Protein AF-A0A8K0M6K0-F1 (afdb_monomer_lite)

pLDDT: mean 87.13, std 8.71, range [60.81, 96.88]

Secondary structure (DSSP, 8-state):
-EE--SSTTSPPEE--HHHHHHHH--TTS--TT---HHHHHHHHHHHHHHHHHSTTTS-SSTT----TT--GGGS-HHHHHHHS-HHHHHHHHHHHHHHHHHTPPP-TT-HHHHHHHHHHHHHHHHHHHTT-GGGHHHHHHT-

Radius of gyration: 17.89 Å; chains: 1; bounding box: 42×34×48 Å

Structure (mmCIF, N/CA/C/O backbone):
data_AF-A0A8K0M6K0-F1
#
_entry.id   AF-A0A8K0M6K0-F1
#
loop_
_atom_site.group_PDB
_atom_site.id
_atom_site.type_symbol
_atom_site.label_atom_id
_atom_site.label_alt_id
_atom_site.label_comp_id
_atom_site.label_asym_id
_atom_site.label_entity_id
_atom_site.label_seq_id
_atom_site.pdbx_PDB_ins_code
_atom_site.Cartn_x
_atom_site.Cartn_y
_atom_site.Cartn_z
_atom_site.occupancy
_atom_site.B_iso_or_equiv
_atom_site.auth_seq_id
_atom_site.auth_comp_id
_atom_site.auth_asym_id
_atom_site.auth_atom_id
_atom_site.pdbx_PDB_model_num
ATOM 1 N N . VAL A 1 1 ? -1.770 6.664 -27.231 1.00 78.50 1 VAL A N 1
ATOM 2 C CA . VAL A 1 1 ? -0.666 6.056 -26.439 1.00 78.50 1 VAL A CA 1
ATOM 3 C C . VAL A 1 1 ? -0.866 6.368 -24.959 1.00 78.50 1 VAL A C 1
ATOM 5 O O . VAL A 1 1 ? -0.995 5.433 -24.179 1.00 78.50 1 VAL A O 1
ATOM 8 N N . LEU A 1 2 ? -1.032 7.645 -24.602 1.00 88.00 2 LEU A N 1
ATOM 9 C CA . LEU A 1 2 ? -1.598 8.093 -23.325 1.00 88.00 2 LEU A CA 1
ATOM 10 C C . LEU A 1 2 ? -2.991 8.698 -23.537 1.00 88.00 2 LEU A C 1
ATOM 12 O O . LEU A 1 2 ? -3.268 9.202 -24.625 1.00 88.00 2 LEU A O 1
ATOM 16 N N . ASP A 1 3 ? -3.823 8.630 -22.506 1.00 88.00 3 ASP A N 1
ATOM 17 C CA . ASP A 1 3 ? -5.075 9.370 -22.362 1.00 88.00 3 ASP A CA 1
ATOM 18 C C . ASP A 1 3 ? -4.842 10.477 -21.326 1.00 88.00 3 ASP A C 1
ATOM 20 O O . ASP A 1 3 ? -4.525 10.197 -20.164 1.00 88.00 3 ASP A O 1
ATOM 24 N N . VAL A 1 4 ? -4.888 11.731 -21.781 1.00 90.69 4 VAL A N 1
ATOM 25 C CA . VAL A 1 4 ? -4.580 12.912 -20.969 1.00 90.69 4 VAL A CA 1
ATOM 26 C C . VAL A 1 4 ? -5.886 13.659 -20.710 1.00 90.69 4 VAL A C 1
ATOM 28 O O . VAL A 1 4 ? -6.440 14.240 -21.647 1.00 90.69 4 VAL A O 1
ATOM 31 N N . PRO A 1 5 ? -6.389 13.659 -19.465 1.00 90.88 5 PRO A N 1
ATOM 32 C CA . PRO A 1 5 ? -7.649 14.310 -19.155 1.00 90.88 5 PRO A CA 1
ATOM 33 C C . PRO A 1 5 ? -7.522 15.834 -19.247 1.00 90.88 5 PRO A C 1
ATOM 35 O O . PRO A 1 5 ? -6.469 16.413 -18.979 1.00 90.88 5 PRO A O 1
ATOM 38 N N . SER A 1 6 ? -8.626 16.503 -19.589 1.00 92.06 6 SER A N 1
ATOM 39 C CA . SER A 1 6 ? -8.699 17.972 -19.580 1.00 92.06 6 SER A CA 1
ATOM 40 C C . SER A 1 6 ? -8.696 18.549 -18.158 1.00 92.06 6 SER A C 1
ATOM 42 O O . SER A 1 6 ? -8.272 19.684 -17.946 1.00 92.06 6 SER A O 1
ATOM 44 N N . GLU A 1 7 ? -9.147 17.766 -17.176 1.00 94.62 7 GLU A N 1
ATOM 45 C CA . GLU A 1 7 ? -9.130 18.127 -15.760 1.00 94.62 7 GLU A CA 1
ATOM 46 C C . GLU A 1 7 ? -7.784 17.796 -15.112 1.00 94.62 7 GLU A C 1
ATOM 48 O O . GLU A 1 7 ? -7.327 16.656 -15.144 1.00 94.62 7 GLU A O 1
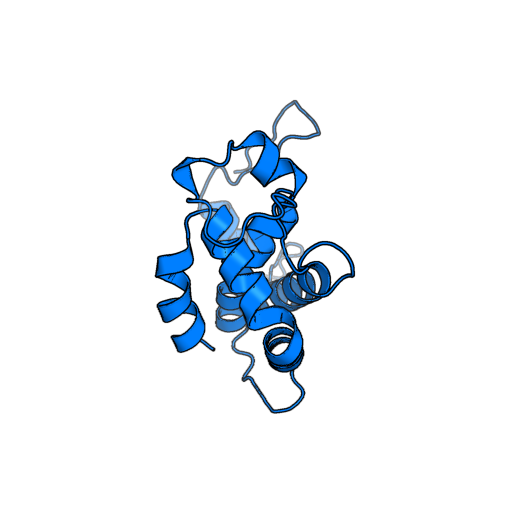ATOM 53 N N . ARG A 1 8 ? -7.176 18.782 -14.442 1.00 86.62 8 ARG A N 1
ATOM 54 C CA . ARG A 1 8 ? -5.846 18.636 -13.819 1.00 86.62 8 ARG A CA 1
ATOM 55 C C . ARG A 1 8 ? -5.800 17.664 -12.637 1.00 86.62 8 ARG A C 1
ATOM 57 O O . ARG A 1 8 ? -4.726 17.176 -12.311 1.00 86.62 8 ARG A O 1
ATOM 64 N N . SER A 1 9 ? -6.931 17.427 -11.977 1.00 85.19 9 SER A N 1
ATOM 65 C CA . SER A 1 9 ? -7.064 16.493 -10.851 1.00 85.19 9 SER A CA 1
ATOM 66 C C . SER A 1 9 ? -7.241 15.041 -11.294 1.00 85.19 9 SER A C 1
ATOM 68 O O . SER A 1 9 ? -7.133 14.136 -10.470 1.00 85.19 9 SER A O 1
ATOM 70 N N . SER A 1 10 ? -7.527 14.808 -12.575 1.00 87.56 10 SER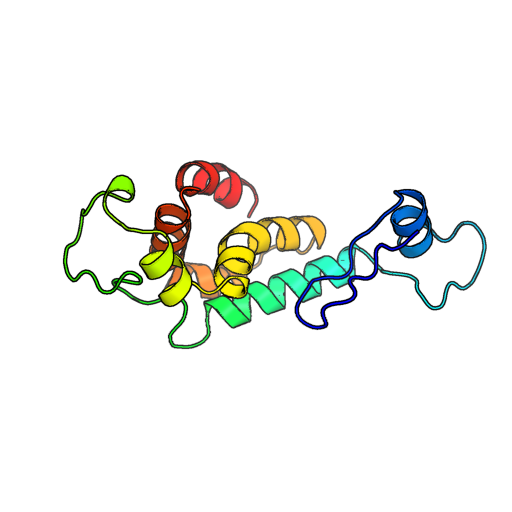 A N 1
ATOM 71 C CA . SER A 1 10 ? -7.747 13.470 -13.107 1.00 87.56 10 SER A CA 1
ATOM 72 C C . SER A 1 10 ? -6.414 12.810 -13.496 1.00 87.56 10 SER A C 1
ATOM 74 O O . SER A 1 10 ? -5.525 13.478 -14.030 1.00 87.56 10 SER A O 1
ATOM 76 N N . PRO A 1 11 ? -6.240 11.498 -13.250 1.00 86.00 11 PRO A N 1
ATOM 77 C CA . PRO A 1 11 ? -4.989 10.816 -13.554 1.00 86.00 11 PRO A CA 1
ATOM 78 C C . PRO A 1 11 ? -4.810 10.618 -15.064 1.00 86.00 11 PRO A C 1
ATOM 80 O O . PRO A 1 11 ? -5.757 10.277 -15.773 1.00 86.00 11 PRO A O 1
ATOM 83 N N . ILE A 1 12 ? -3.571 10.750 -15.541 1.00 89.94 12 ILE A N 1
ATOM 84 C CA . ILE A 1 12 ? -3.180 10.313 -16.889 1.00 89.94 12 ILE A CA 1
ATOM 85 C C . ILE A 1 12 ? -3.267 8.786 -16.944 1.00 89.94 12 ILE A C 1
ATOM 87 O O . ILE A 1 12 ? -2.776 8.099 -16.045 1.00 89.94 12 ILE A O 1
ATOM 91 N N . ARG A 1 13 ? -3.866 8.246 -18.007 1.00 88.81 13 ARG A N 1
ATOM 92 C CA . ARG A 1 13 ? -4.032 6.798 -18.187 1.00 88.81 13 ARG A CA 1
ATOM 93 C C . ARG A 1 13 ? -3.246 6.289 -19.383 1.00 88.81 13 ARG A C 1
ATOM 95 O O . ARG A 1 13 ? -2.982 7.001 -20.352 1.00 88.81 13 ARG A O 1
ATOM 102 N N . LEU A 1 14 ? -2.883 5.015 -19.323 1.00 88.25 14 LEU A N 1
ATOM 103 C CA . LEU A 1 14 ? -2.352 4.302 -20.476 1.00 88.25 14 LEU A CA 1
ATOM 104 C C . LEU A 1 14 ? -3.497 4.031 -21.452 1.00 88.25 14 LEU A C 1
ATOM 106 O O . LEU A 1 14 ? -4.465 3.370 -21.093 1.00 88.25 14 LEU A O 1
ATOM 110 N N . PHE A 1 15 ? -3.379 4.525 -22.684 1.00 85.94 15 PHE A N 1
ATOM 111 C CA . PHE A 1 15 ? -4.372 4.260 -23.729 1.00 85.94 15 PHE A CA 1
ATOM 112 C C . PHE A 1 15 ? -4.057 2.974 -24.501 1.00 85.94 15 PHE A C 1
ATOM 114 O O . PHE A 1 15 ? -4.960 2.287 -24.962 1.00 85.94 15 PHE A O 1
ATOM 121 N N . HIS A 1 16 ? -2.770 2.650 -24.676 1.00 88.00 16 HIS A N 1
ATOM 122 C CA . HIS A 1 16 ? -2.353 1.473 -25.437 1.00 88.00 16 HIS A CA 1
ATOM 123 C C . HIS A 1 16 ? -1.194 0.735 -24.763 1.00 88.00 16 HIS A C 1
ATOM 125 O O . HIS A 1 16 ? -0.231 1.362 -24.314 1.00 88.00 16 HIS A O 1
ATOM 131 N N . GLN A 1 17 ? -1.261 -0.600 -24.765 1.00 83.88 17 GLN A N 1
ATOM 132 C CA . GLN A 1 17 ? -0.288 -1.480 -24.105 1.00 83.88 17 GLN A CA 1
ATOM 133 C C . GLN A 1 17 ? 1.145 -1.276 -24.616 1.00 83.88 17 GLN A C 1
ATOM 135 O O . GLN A 1 17 ? 2.097 -1.363 -23.844 1.00 83.88 17 GLN A O 1
ATOM 140 N N . SER A 1 18 ? 1.302 -0.891 -25.887 1.00 86.69 18 SER A N 1
ATOM 141 C CA . SER A 1 18 ? 2.616 -0.604 -26.477 1.00 86.69 18 SER A CA 1
ATOM 142 C C . SER A 1 18 ? 3.389 0.502 -25.755 1.00 86.69 18 SER A C 1
ATOM 144 O O . SER A 1 18 ? 4.612 0.531 -25.852 1.00 86.69 18 SER A O 1
ATOM 146 N N . PHE A 1 19 ? 2.716 1.418 -25.042 1.00 87.44 19 PHE A N 1
ATOM 147 C CA . PHE A 1 19 ? 3.428 2.418 -24.244 1.00 87.44 19 PHE A CA 1
ATOM 148 C C . PHE A 1 19 ? 4.121 1.784 -23.049 1.00 87.44 19 PHE A C 1
ATOM 150 O O . PHE A 1 19 ? 5.281 2.081 -22.788 1.00 87.44 19 PHE A O 1
ATOM 157 N N . ARG A 1 20 ? 3.430 0.873 -22.352 1.00 87.94 20 ARG A N 1
ATOM 158 C CA . ARG A 1 20 ? 4.034 0.104 -21.266 1.00 87.94 20 ARG A CA 1
ATOM 159 C C . ARG A 1 20 ? 5.255 -0.646 -21.787 1.00 87.94 20 ARG A C 1
ATOM 161 O O . ARG A 1 20 ? 6.317 -0.532 -21.189 1.00 87.94 20 ARG A O 1
ATOM 168 N N . ASP A 1 21 ? 5.117 -1.337 -22.918 1.00 86.38 21 ASP A N 1
ATOM 169 C CA . ASP A 1 21 ? 6.214 -2.108 -23.514 1.00 86.38 21 ASP A CA 1
ATOM 170 C C . ASP A 1 21 ? 7.410 -1.222 -23.890 1.00 86.38 21 ASP A C 1
ATOM 172 O O . ASP A 1 21 ? 8.553 -1.611 -23.660 1.00 86.38 21 ASP A O 1
ATOM 176 N N . TYR A 1 22 ? 7.158 -0.013 -24.402 1.00 86.50 22 TYR A N 1
ATOM 177 C CA . TYR A 1 22 ? 8.202 0.977 -24.675 1.00 86.50 22 TYR A CA 1
ATOM 178 C C . TYR A 1 22 ? 8.963 1.392 -23.405 1.00 86.50 22 TYR A C 1
ATOM 180 O O . TYR A 1 22 ? 10.192 1.467 -23.432 1.00 86.50 22 TYR A O 1
ATOM 188 N N . LEU A 1 23 ? 8.254 1.629 -22.295 1.00 88.88 23 LEU A N 1
ATOM 189 C CA . LEU A 1 23 ? 8.858 2.056 -21.027 1.00 88.88 23 LEU A CA 1
ATOM 190 C C . LEU A 1 23 ? 9.707 0.957 -20.375 1.00 88.88 23 LEU A C 1
ATOM 192 O O . LEU A 1 23 ? 10.769 1.256 -19.837 1.00 88.88 23 LEU A O 1
ATOM 196 N N . ILE A 1 24 ? 9.257 -0.300 -20.404 1.00 87.62 24 ILE A N 1
ATOM 197 C CA . ILE A 1 24 ? 9.879 -1.386 -19.620 1.00 87.62 24 ILE A CA 1
ATOM 198 C C . ILE A 1 24 ? 10.810 -2.289 -20.436 1.00 87.62 24 ILE A C 1
ATOM 200 O O . ILE A 1 24 ? 11.620 -3.012 -19.861 1.00 87.62 24 ILE A O 1
ATOM 204 N N . ASN A 1 25 ? 10.700 -2.289 -21.767 1.00 80.94 25 ASN A N 1
ATOM 205 C CA . ASN A 1 25 ? 11.466 -3.180 -22.635 1.00 80.94 25 ASN A CA 1
ATOM 206 C C . ASN A 1 25 ? 12.001 -2.426 -23.864 1.00 80.94 25 ASN A C 1
ATOM 208 O O . ASN A 1 25 ? 11.468 -2.573 -24.971 1.00 80.94 25 ASN A O 1
ATOM 212 N N . PRO A 1 26 ? 13.051 -1.601 -23.693 1.00 68.50 26 PRO A N 1
ATOM 213 C CA . PRO A 1 26 ? 13.639 -0.859 -24.793 1.00 68.50 26 PRO A CA 1
ATOM 214 C C . PRO A 1 26 ? 14.322 -1.835 -25.757 1.00 68.50 26 PRO A C 1
ATOM 216 O O . PRO A 1 26 ? 15.454 -2.274 -25.556 1.00 68.50 26 PRO A O 1
ATOM 219 N N . LYS A 1 27 ? 13.618 -2.189 -26.835 1.00 66.94 27 LYS A N 1
ATOM 220 C CA . LYS A 1 27 ? 14.165 -2.987 -27.934 1.00 66.94 27 LYS A CA 1
ATOM 221 C C . LYS A 1 27 ? 15.159 -2.132 -28.730 1.00 66.94 27 LYS A C 1
ATOM 223 O O . LYS A 1 27 ? 14.789 -1.533 -29.732 1.00 66.94 27 LYS A O 1
ATOM 228 N N . GLY A 1 28 ? 16.416 -2.090 -28.285 1.00 60.81 28 GLY A N 1
ATOM 229 C CA . GLY A 1 28 ? 17.547 -1.700 -29.135 1.00 60.81 28 GLY A CA 1
ATOM 230 C C . GLY A 1 28 ? 18.139 -0.295 -28.961 1.00 60.81 28 GLY A C 1
ATOM 231 O O . GLY A 1 28 ? 18.651 0.239 -29.939 1.00 60.81 28 GLY A O 1
ATOM 232 N N . GLY A 1 29 ? 18.133 0.307 -27.763 1.00 67.56 29 GLY A N 1
ATOM 233 C CA . GLY A 1 29 ? 18.860 1.567 -27.535 1.00 67.56 29 GLY A CA 1
ATOM 234 C C . GLY A 1 29 ? 18.735 2.157 -26.128 1.00 67.56 29 GLY A C 1
ATOM 235 O O . GLY A 1 29 ? 18.050 1.598 -25.271 1.00 67.56 29 GLY A O 1
ATOM 236 N N . VAL A 1 30 ? 19.392 3.306 -25.905 1.00 72.00 30 VAL A N 1
ATOM 237 C CA . VAL A 1 30 ? 19.188 4.150 -24.714 1.00 72.00 30 VAL A CA 1
ATOM 238 C C . VAL A 1 30 ? 17.787 4.752 -24.804 1.00 72.00 30 VAL A C 1
ATOM 240 O O . VAL A 1 30 ? 17.511 5.549 -25.695 1.00 72.00 30 VAL A O 1
ATOM 243 N N . ASN A 1 31 ? 16.896 4.345 -23.902 1.00 81.25 31 ASN A N 1
ATOM 244 C CA . ASN A 1 31 ? 15.589 4.968 -23.736 1.00 81.25 31 ASN A CA 1
ATOM 245 C C . ASN A 1 31 ? 15.635 5.877 -22.504 1.00 81.25 31 ASN A C 1
ATOM 247 O O . ASN A 1 31 ? 15.746 5.389 -21.382 1.00 81.25 31 ASN A O 1
ATOM 251 N N . GLU A 1 32 ? 15.536 7.189 -22.712 1.00 84.62 32 GLU A N 1
ATOM 252 C CA . GLU A 1 32 ? 15.510 8.188 -21.632 1.00 84.62 32 GLU A CA 1
ATOM 253 C C . GLU A 1 32 ? 14.292 8.030 -20.708 1.00 84.62 32 GLU A C 1
ATOM 255 O O . GLU A 1 32 ? 14.343 8.412 -19.542 1.00 84.62 32 GLU A O 1
ATOM 260 N N . PHE A 1 33 ? 13.217 7.412 -21.204 1.00 86.25 33 PHE A N 1
ATOM 261 C CA . PHE A 1 33 ? 11.997 7.109 -20.454 1.00 86.25 33 PHE A CA 1
ATOM 262 C C . PHE A 1 33 ? 11.970 5.674 -19.914 1.00 86.25 33 PHE A C 1
ATOM 264 O O . PHE A 1 33 ? 10.907 5.180 -19.537 1.00 86.25 33 PHE A O 1
ATOM 271 N N . PHE A 1 34 ? 13.108 4.974 -19.909 1.00 89.75 34 PHE A N 1
ATOM 272 C CA . PHE A 1 34 ? 13.177 3.613 -19.394 1.00 89.75 34 PHE A CA 1
ATOM 273 C C . PHE A 1 34 ? 12.778 3.551 -17.915 1.00 89.75 34 PHE A C 1
ATOM 275 O O . PHE A 1 34 ? 13.303 4.281 -17.073 1.00 89.75 34 PHE A O 1
ATOM 282 N N . VAL A 1 35 ? 11.885 2.619 -17.594 1.00 90.06 35 VAL A N 1
ATOM 283 C CA . VAL A 1 35 ? 11.448 2.328 -16.232 1.00 90.06 35 VAL A CA 1
ATOM 284 C C . VAL A 1 35 ? 11.989 0.964 -15.832 1.00 90.06 35 VAL A C 1
ATOM 286 O O . VAL A 1 35 ? 11.557 -0.071 -16.338 1.00 90.06 35 VAL A O 1
ATOM 289 N N . ASN A 1 36 ? 12.910 0.953 -14.870 1.00 91.62 36 ASN A N 1
ATOM 290 C CA . ASN A 1 36 ? 13.323 -0.285 -14.225 1.00 91.62 36 ASN A CA 1
ATOM 291 C C . ASN A 1 36 ? 12.206 -0.760 -13.287 1.00 91.62 36 ASN A C 1
ATOM 293 O O . ASN A 1 36 ? 12.075 -0.256 -12.171 1.00 91.62 36 ASN A O 1
ATOM 297 N N . GLU A 1 37 ? 11.424 -1.750 -13.731 1.00 92.00 37 GLU A N 1
ATOM 298 C CA . GLU A 1 37 ? 10.281 -2.273 -12.972 1.00 92.00 37 GLU A CA 1
ATOM 299 C C . GLU A 1 37 ? 10.673 -2.649 -11.537 1.00 92.00 37 GLU A C 1
ATOM 301 O O . GLU A 1 37 ? 9.997 -2.254 -10.588 1.00 92.00 37 GLU A O 1
ATOM 306 N N . ARG A 1 38 ? 11.803 -3.339 -11.345 1.00 93.00 38 ARG A N 1
ATOM 307 C CA . ARG A 1 38 ? 12.242 -3.799 -10.020 1.00 93.00 38 ARG A CA 1
ATOM 308 C C . ARG A 1 38 ? 12.506 -2.632 -9.068 1.00 93.00 38 ARG A C 1
ATOM 310 O O . ARG A 1 38 ? 12.052 -2.657 -7.922 1.00 93.00 38 ARG A O 1
ATOM 317 N N . ASP A 1 39 ? 13.231 -1.621 -9.536 1.00 93.12 39 ASP A N 1
ATOM 318 C CA . ASP A 1 39 ? 13.585 -0.457 -8.721 1.00 93.12 39 ASP A CA 1
ATOM 319 C C . ASP A 1 39 ? 12.360 0.421 -8.447 1.00 93.12 39 ASP A C 1
ATOM 321 O O . ASP A 1 39 ? 12.186 0.912 -7.330 1.00 93.12 39 ASP A O 1
ATOM 325 N N . THR A 1 40 ? 11.458 0.555 -9.423 1.00 95.06 40 THR A N 1
ATOM 326 C CA . THR A 1 40 ? 10.178 1.247 -9.240 1.00 95.06 40 THR A CA 1
ATOM 327 C C . THR A 1 40 ? 9.299 0.533 -8.216 1.00 95.06 40 THR A C 1
ATOM 329 O O . THR A 1 40 ? 8.798 1.182 -7.300 1.00 95.06 40 THR A O 1
ATOM 332 N N . HIS A 1 41 ? 9.172 -0.794 -8.292 1.00 95.81 41 HIS A N 1
ATOM 333 C CA . HIS A 1 41 ? 8.471 -1.595 -7.287 1.00 95.81 41 HIS A CA 1
ATOM 334 C C . HIS A 1 41 ? 9.085 -1.414 -5.889 1.00 95.81 41 HIS A C 1
ATOM 336 O O . HIS A 1 41 ? 8.360 -1.161 -4.929 1.00 95.81 41 HIS A O 1
ATOM 342 N N . LYS A 1 42 ? 10.420 -1.448 -5.768 1.00 94.94 42 LYS A N 1
ATOM 343 C CA . LYS A 1 42 ? 11.119 -1.202 -4.494 1.00 94.94 42 LYS A CA 1
ATOM 344 C C . LYS A 1 42 ? 10.805 0.183 -3.923 1.00 94.94 42 LYS A C 1
ATOM 346 O O . LYS A 1 42 ? 10.526 0.319 -2.731 1.00 94.94 42 LYS A O 1
ATOM 351 N N . MET A 1 43 ? 10.857 1.211 -4.768 1.00 95.69 43 MET A N 1
ATOM 352 C CA . MET A 1 43 ? 10.543 2.585 -4.381 1.00 95.69 43 MET A CA 1
ATOM 353 C C . MET A 1 43 ? 9.088 2.710 -3.913 1.00 95.69 43 MET A C 1
ATOM 355 O O . MET A 1 43 ? 8.842 3.303 -2.863 1.00 95.69 43 MET A O 1
ATOM 359 N N . LEU A 1 44 ? 8.134 2.159 -4.670 1.00 96.88 44 LEU A N 1
ATOM 360 C CA . LEU A 1 44 ? 6.708 2.229 -4.350 1.00 96.88 44 LEU A CA 1
ATOM 361 C C . LEU A 1 44 ? 6.383 1.492 -3.052 1.00 96.88 44 LEU A C 1
ATOM 363 O O . LEU A 1 44 ? 5.695 2.059 -2.209 1.00 96.88 44 LEU A O 1
ATOM 367 N N . ALA A 1 45 ? 6.947 0.301 -2.834 1.00 95.81 45 ALA A N 1
ATOM 368 C CA . ALA A 1 45 ? 6.794 -0.427 -1.576 1.00 95.81 45 ALA A CA 1
ATOM 369 C C . ALA A 1 45 ? 7.259 0.411 -0.375 1.00 95.81 45 ALA A C 1
ATOM 371 O O . ALA A 1 45 ? 6.529 0.561 0.602 1.00 95.81 45 ALA A O 1
ATOM 372 N N . GLY A 1 46 ? 8.445 1.025 -0.470 1.00 94.81 46 GLY A N 1
ATOM 373 C CA . GLY A 1 46 ? 8.963 1.891 0.591 1.00 94.81 46 GLY A CA 1
ATOM 374 C C . GLY A 1 46 ? 8.123 3.148 0.824 1.00 94.81 46 GLY A C 1
ATOM 375 O O . GLY A 1 46 ? 7.964 3.570 1.966 1.00 94.81 46 GLY A O 1
ATOM 376 N N . ARG A 1 47 ? 7.552 3.742 -0.232 1.00 96.06 47 ARG A N 1
ATOM 377 C CA . ARG A 1 47 ? 6.634 4.884 -0.094 1.00 96.06 47 ARG A CA 1
ATOM 378 C C . ARG A 1 47 ? 5.314 4.483 0.559 1.00 96.06 47 ARG A C 1
ATOM 380 O O . ARG A 1 47 ? 4.870 5.199 1.447 1.00 96.06 47 ARG A O 1
ATOM 387 N N . CYS A 1 48 ? 4.735 3.343 0.176 1.00 96.88 48 CYS A N 1
ATOM 388 C CA . CYS A 1 48 ? 3.515 2.830 0.799 1.00 96.88 48 CYS A CA 1
ATOM 389 C C . CYS A 1 48 ? 3.738 2.568 2.291 1.00 96.88 48 CYS A C 1
ATOM 391 O O . CYS A 1 48 ? 3.001 3.086 3.120 1.00 96.88 48 CYS A O 1
ATOM 393 N N . LEU A 1 49 ? 4.800 1.837 2.644 1.00 95.38 49 LEU A N 1
ATOM 394 C CA . LEU A 1 49 ? 5.122 1.531 4.040 1.00 95.38 49 LEU A CA 1
ATOM 395 C C . LEU A 1 49 ? 5.367 2.793 4.867 1.00 95.38 49 LEU A C 1
ATOM 397 O O . LEU A 1 49 ? 4.919 2.868 6.008 1.00 95.38 49 LEU A O 1
ATOM 401 N N . ARG A 1 50 ? 6.041 3.796 4.294 1.00 95.00 50 ARG A N 1
ATOM 402 C CA . ARG A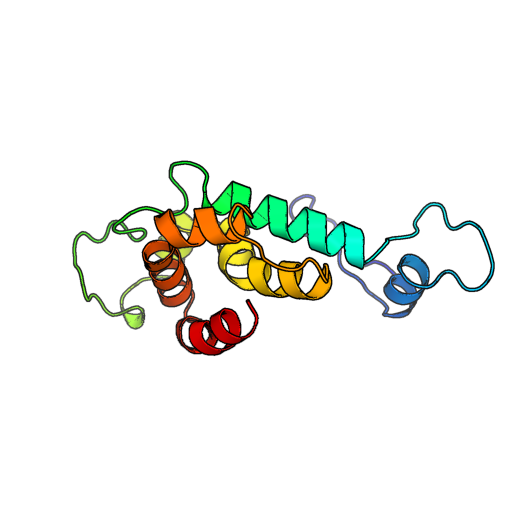 1 50 ? 6.248 5.085 4.957 1.00 95.00 50 ARG A CA 1
ATOM 403 C C . ARG A 1 50 ? 4.926 5.800 5.211 1.00 95.00 50 ARG A C 1
ATOM 405 O O . ARG A 1 50 ? 4.670 6.136 6.358 1.00 95.00 50 ARG A O 1
ATOM 412 N N . LEU A 1 51 ? 4.089 5.952 4.183 1.00 95.62 51 LEU A N 1
ATOM 413 C CA . LEU A 1 51 ? 2.775 6.588 4.295 1.00 95.62 51 LEU A CA 1
ATOM 414 C C . LEU A 1 51 ? 1.913 5.900 5.361 1.00 95.62 51 LEU A C 1
ATOM 416 O O . LEU A 1 51 ? 1.337 6.556 6.216 1.00 95.62 51 LEU A O 1
ATOM 420 N N . LEU A 1 52 ? 1.866 4.566 5.361 1.00 94.75 52 LEU A N 1
ATOM 421 C CA . LEU A 1 52 ? 1.087 3.811 6.345 1.00 94.75 52 LEU A CA 1
ATOM 422 C C . LEU A 1 52 ? 1.665 3.888 7.767 1.00 94.75 52 LEU A C 1
ATOM 424 O O . LEU A 1 52 ? 0.926 3.707 8.731 1.00 94.75 52 LEU A O 1
ATOM 428 N N . SER A 1 53 ? 2.969 4.140 7.905 1.00 93.00 53 SER A N 1
ATOM 429 C CA . SER A 1 53 ? 3.646 4.282 9.202 1.00 93.00 53 SER A CA 1
ATOM 430 C C . SER A 1 53 ? 3.614 5.712 9.752 1.00 93.00 53 SER A C 1
ATOM 432 O O . SER A 1 53 ? 3.953 5.921 10.922 1.00 93.00 53 SER A O 1
ATOM 434 N N . GLU A 1 54 ? 3.264 6.699 8.924 1.00 90.25 54 GLU A N 1
ATOM 435 C CA . GLU A 1 54 ? 3.127 8.093 9.336 1.00 90.25 54 GLU A CA 1
ATOM 436 C C . GLU A 1 54 ? 1.953 8.255 10.313 1.00 90.25 54 GLU A C 1
ATOM 438 O O . GLU A 1 54 ? 0.887 7.645 10.188 1.00 90.25 54 GLU A O 1
ATOM 443 N N . SER A 1 55 ? 2.177 9.080 11.335 1.00 72.94 55 SER A N 1
ATOM 444 C CA . SER A 1 55 ? 1.234 9.298 12.426 1.00 72.94 55 SER A CA 1
ATOM 445 C C . SER A 1 55 ? -0.104 9.824 11.899 1.00 72.94 55 SER A C 1
ATOM 447 O O . SER A 1 55 ? -0.177 10.954 11.425 1.00 72.94 55 SER A O 1
ATOM 449 N N . GLY A 1 56 ? -1.170 9.033 12.041 1.00 76.81 56 GLY A N 1
ATOM 450 C CA . GLY A 1 56 ? -2.545 9.462 11.768 1.00 76.81 56 GLY A CA 1
ATOM 451 C C . GLY A 1 56 ? -3.262 8.715 10.644 1.00 76.81 56 GLY A C 1
ATOM 452 O O . GLY A 1 56 ? -4.488 8.770 10.619 1.00 76.81 56 GLY A O 1
ATOM 453 N N . HIS A 1 57 ? -2.547 7.987 9.778 1.00 83.81 57 HIS A N 1
ATOM 454 C CA . HIS A 1 57 ? -3.172 7.196 8.708 1.00 83.81 57 HIS A CA 1
ATOM 455 C C . HIS A 1 57 ? -3.675 5.839 9.205 1.00 83.81 57 HIS A C 1
ATOM 457 O O . HIS A 1 57 ? -4.850 5.517 9.048 1.00 83.81 57 HIS A O 1
ATOM 463 N N . LEU A 1 58 ? -2.797 5.062 9.843 1.00 88.12 58 LEU A N 1
ATOM 464 C CA . LEU A 1 58 ? -3.155 3.821 10.522 1.00 88.12 58 LEU A CA 1
ATOM 465 C C . LEU A 1 58 ? -3.068 4.033 12.035 1.00 88.12 58 LEU A C 1
ATOM 467 O O . LEU A 1 58 ? -1.996 4.284 12.589 1.00 88.12 58 LEU A O 1
ATOM 471 N N . LYS A 1 59 ? -4.220 3.966 12.698 1.00 81.62 59 LYS A N 1
ATOM 472 C CA . LYS A 1 59 ? -4.390 4.182 14.138 1.00 81.62 59 LYS A CA 1
ATOM 473 C C . LYS A 1 59 ? -5.479 3.257 14.669 1.00 81.62 59 LYS A C 1
ATOM 475 O O . LYS A 1 59 ? -6.232 2.703 13.879 1.00 81.62 59 LYS A O 1
ATOM 480 N N . ASP A 1 60 ? -5.568 3.104 15.984 1.00 76.44 60 ASP A N 1
ATOM 481 C CA . ASP A 1 60 ? -6.700 2.398 16.587 1.00 76.44 60 ASP A CA 1
ATOM 482 C C . ASP A 1 60 ? -8.011 3.124 16.255 1.00 76.44 60 ASP A C 1
ATOM 484 O O . ASP A 1 60 ? -8.067 4.354 16.340 1.00 76.44 60 ASP A O 1
ATOM 488 N N . ASP A 1 61 ? -9.053 2.361 15.906 1.00 74.56 61 ASP A N 1
ATOM 489 C CA . ASP A 1 61 ? -10.363 2.886 15.502 1.00 74.56 61 ASP A CA 1
ATOM 490 C C . ASP A 1 61 ? -10.232 3.882 14.340 1.00 74.56 61 ASP A C 1
ATOM 492 O O . ASP A 1 61 ? -10.568 5.064 14.448 1.00 74.56 61 ASP A O 1
ATOM 496 N N . ILE A 1 62 ? -9.728 3.392 13.202 1.00 73.50 62 ILE A N 1
ATOM 497 C CA . ILE A 1 62 ? -9.525 4.186 11.978 1.00 73.50 62 ILE A CA 1
ATOM 498 C C . ILE A 1 62 ? -10.828 4.880 11.576 1.00 73.50 62 ILE A C 1
ATOM 500 O O . ILE A 1 62 ? -10.828 6.036 11.152 1.00 73.50 62 ILE A O 1
ATOM 504 N N . SER A 1 63 ? -11.952 4.180 11.733 1.00 68.12 63 SER A N 1
ATOM 505 C CA . SER A 1 63 ? -13.281 4.697 11.403 1.00 68.12 63 SER A CA 1
ATOM 506 C C . SER A 1 63 ? -13.821 5.741 12.395 1.00 68.12 63 SER A C 1
ATOM 508 O O . SER A 1 63 ? -14.837 6.374 12.109 1.00 68.12 63 SER A O 1
ATOM 510 N N . GLU A 1 64 ? -13.155 5.930 13.541 1.00 69.88 64 GLU A N 1
ATOM 511 C CA . GLU A 1 64 ? -13.560 6.787 14.668 1.00 69.88 64 GLU A CA 1
ATOM 512 C C . GLU A 1 64 ? -14.994 6.528 15.165 1.00 69.88 64 GLU A C 1
ATOM 514 O O . GLU A 1 64 ? -15.642 7.395 15.762 1.00 69.88 64 GLU A O 1
ATOM 519 N N . LEU A 1 65 ? -15.526 5.330 14.914 1.00 66.25 65 LEU A N 1
ATOM 520 C CA . LEU A 1 65 ? -16.911 4.995 15.236 1.00 66.25 65 LEU A CA 1
ATOM 521 C C . LEU A 1 65 ? -17.084 4.666 16.719 1.00 66.25 65 LEU A C 1
ATOM 523 O O . LEU A 1 65 ? -18.226 4.536 17.167 1.00 66.25 65 LEU A O 1
ATOM 527 N N . ARG A 1 66 ? -15.983 4.529 17.478 1.00 65.00 66 ARG A N 1
ATOM 528 C CA . ARG A 1 66 ? -15.938 4.176 18.908 1.00 65.00 66 ARG A CA 1
ATOM 529 C C . ARG A 1 66 ? -16.773 2.941 19.257 1.00 65.00 66 ARG A C 1
ATOM 531 O O . ARG A 1 66 ? -17.181 2.758 20.403 1.00 65.00 66 ARG A O 1
ATOM 538 N N . GLN A 1 67 ? -17.052 2.103 18.261 1.00 65.00 67 GLN A N 1
ATOM 539 C CA . GLN A 1 67 ? -17.893 0.917 18.357 1.00 65.00 67 GLN A CA 1
ATOM 540 C C . GLN A 1 67 ? -17.154 -0.264 17.729 1.00 65.00 67 GLN A C 1
ATOM 542 O O . GLN A 1 67 ? -17.326 -0.545 16.536 1.00 65.00 67 GLN A O 1
ATOM 547 N N . PRO A 1 68 ? -16.334 -0.967 18.528 1.00 64.56 68 PRO A N 1
ATOM 548 C CA . PRO A 1 68 ? -15.724 -2.216 18.104 1.00 64.56 68 PRO A CA 1
ATOM 549 C C . PRO A 1 68 ? -16.803 -3.190 17.611 1.00 64.56 68 PRO A C 1
ATOM 551 O O . PRO A 1 68 ? -17.825 -3.379 18.268 1.00 64.56 68 PRO A O 1
ATOM 554 N N . GLY A 1 69 ? -16.590 -3.806 16.446 1.00 66.06 69 GLY A N 1
ATOM 555 C CA . GLY A 1 69 ? -17.496 -4.825 15.901 1.00 66.06 69 GLY A CA 1
ATOM 556 C C . GLY A 1 69 ? -18.664 -4.304 15.058 1.00 66.06 69 GLY A C 1
ATOM 557 O O . GLY A 1 69 ? -19.497 -5.106 14.630 1.00 66.06 69 GLY A O 1
ATOM 558 N N . LYS A 1 70 ? -18.732 -2.998 14.762 1.00 72.81 70 LYS A N 1
ATOM 559 C CA . LYS A 1 70 ? -19.693 -2.485 13.776 1.00 72.81 70 LYS A CA 1
ATOM 560 C C . LYS A 1 70 ? -19.419 -3.112 12.407 1.00 72.81 70 LYS A C 1
ATOM 562 O O . LYS A 1 70 ? -18.280 -3.166 11.945 1.00 72.81 70 LYS A O 1
ATOM 567 N N . SER A 1 71 ? -20.465 -3.598 11.742 1.00 77.31 71 SER A N 1
ATOM 568 C CA . SER A 1 71 ? -20.299 -4.240 10.438 1.00 77.31 71 SER A CA 1
ATOM 569 C C . SER A 1 71 ? -19.852 -3.213 9.402 1.00 77.31 71 SER A C 1
ATOM 571 O O . SER A 1 71 ? -20.466 -2.151 9.296 1.00 77.31 71 SER A O 1
ATOM 573 N N . ARG A 1 72 ? -18.873 -3.559 8.552 1.00 80.81 72 ARG A N 1
ATOM 574 C CA . ARG A 1 72 ? -18.473 -2.724 7.404 1.00 80.81 72 ARG A CA 1
ATOM 575 C C . ARG A 1 72 ? -19.672 -2.272 6.569 1.00 80.81 72 ARG A C 1
ATOM 577 O O . ARG A 1 72 ? -19.685 -1.158 6.065 1.00 80.81 72 ARG A O 1
ATOM 584 N N . ARG A 1 73 ? -20.702 -3.119 6.422 1.00 81.50 73 ARG A N 1
ATOM 585 C CA . ARG A 1 73 ? -21.920 -2.804 5.645 1.00 81.50 73 ARG A CA 1
ATOM 586 C C . ARG A 1 73 ? -22.707 -1.607 6.195 1.00 81.50 73 ARG A C 1
ATOM 588 O O . ARG A 1 73 ? -23.558 -1.078 5.495 1.00 81.50 73 ARG A O 1
ATOM 595 N N . GLN A 1 74 ? -22.449 -1.217 7.440 1.00 81.56 74 GLN A N 1
ATOM 596 C CA . GLN A 1 74 ? -23.097 -0.106 8.136 1.00 81.56 74 GLN A CA 1
ATOM 597 C C . GLN A 1 74 ? -22.243 1.174 8.128 1.00 81.56 74 GLN A C 1
ATOM 599 O O . GLN A 1 74 ? -22.581 2.129 8.830 1.00 81.56 74 GLN A O 1
ATOM 604 N N . ILE A 1 75 ? -21.119 1.176 7.405 1.00 83.88 75 ILE A N 1
ATOM 605 C CA . ILE A 1 75 ? -20.222 2.322 7.247 1.00 83.88 75 ILE A CA 1
ATOM 606 C C . ILE A 1 75 ? -20.393 2.838 5.819 1.00 83.88 75 ILE A C 1
ATOM 608 O O . ILE A 1 75 ? -20.268 2.078 4.858 1.00 83.88 75 ILE A O 1
ATOM 612 N N . ASP A 1 76 ? -20.725 4.118 5.684 1.00 86.88 76 ASP A N 1
ATOM 613 C CA . ASP A 1 76 ? -20.872 4.762 4.385 1.00 86.88 76 ASP A CA 1
ATOM 614 C C . ASP A 1 76 ? -19.506 5.056 3.747 1.00 86.88 76 ASP A C 1
ATOM 616 O O . ASP A 1 76 ? -18.491 5.217 4.431 1.00 86.88 76 ASP A O 1
ATOM 620 N N . GLN A 1 77 ? -19.485 5.139 2.416 1.00 86.69 77 GLN A N 1
ATOM 621 C CA . GLN A 1 77 ? -18.248 5.352 1.666 1.00 86.69 77 GLN A CA 1
ATOM 622 C C . GLN A 1 77 ? -17.597 6.705 1.988 1.00 86.69 77 GLN A C 1
ATOM 624 O O . GLN A 1 77 ? -16.377 6.778 2.049 1.00 86.69 77 GLN A O 1
ATOM 629 N N . CYS A 1 78 ? -18.376 7.753 2.275 1.00 87.75 78 CYS A N 1
ATOM 630 C CA . CYS A 1 78 ? -17.820 9.066 2.607 1.00 87.75 78 CYS A CA 1
ATOM 631 C C . CYS A 1 78 ? -17.046 9.041 3.933 1.00 87.75 78 CYS A C 1
ATOM 633 O O . CYS A 1 78 ? -15.996 9.673 4.046 1.00 87.75 78 CYS A O 1
ATOM 635 N N . THR A 1 79 ? -17.524 8.287 4.926 1.00 86.88 79 THR A N 1
ATOM 636 C CA . THR A 1 79 ? -16.779 8.034 6.166 1.00 86.88 79 THR A CA 1
ATOM 637 C C . THR A 1 79 ? -15.478 7.284 5.884 1.00 86.88 79 THR A C 1
ATOM 639 O O . THR A 1 79 ? -14.437 7.673 6.412 1.00 86.88 79 THR A O 1
ATOM 642 N N . ILE A 1 80 ? -15.507 6.258 5.024 1.00 86.88 80 ILE A N 1
ATOM 643 C CA . ILE A 1 80 ? -14.297 5.519 4.631 1.00 86.88 80 ILE A CA 1
ATOM 644 C C . ILE A 1 80 ? -13.300 6.450 3.939 1.00 86.88 80 ILE A C 1
ATOM 646 O O . ILE A 1 80 ? -12.155 6.495 4.362 1.00 86.88 80 ILE A O 1
ATOM 650 N N . ASP A 1 81 ? -13.722 7.234 2.950 1.00 88.25 81 ASP A N 1
ATOM 651 C CA . ASP A 1 81 ? -12.834 8.121 2.187 1.00 88.25 81 ASP A CA 1
ATOM 652 C C . ASP A 1 81 ? -12.245 9.250 3.048 1.00 88.25 81 ASP A C 1
ATOM 654 O O . ASP A 1 81 ? -11.132 9.713 2.800 1.00 88.25 81 ASP A O 1
ATOM 658 N N . ARG A 1 82 ? -12.968 9.678 4.092 1.00 87.25 82 ARG A N 1
ATOM 659 C CA . ARG A 1 82 ? -12.468 10.645 5.078 1.00 87.25 82 ARG A CA 1
ATOM 660 C C . ARG A 1 82 ? -11.392 10.041 5.981 1.00 87.25 82 ARG A C 1
ATOM 662 O O . ARG A 1 82 ? -10.413 10.714 6.286 1.00 87.25 82 ARG A O 1
ATOM 669 N N . CYS A 1 83 ? -11.597 8.810 6.446 1.00 86.69 83 CYS A N 1
ATOM 670 C CA . CYS A 1 83 ? -10.680 8.129 7.364 1.00 86.69 83 CYS A CA 1
ATOM 671 C C . CYS A 1 83 ? -9.481 7.498 6.641 1.00 86.69 83 CYS A C 1
ATOM 673 O O . CYS A 1 83 ? -8.379 7.445 7.180 1.00 86.69 83 CYS A O 1
ATOM 675 N N . LEU A 1 84 ? -9.698 7.031 5.415 1.00 90.62 84 LEU A N 1
ATOM 676 C CA . LEU A 1 84 ? -8.728 6.401 4.532 1.00 90.62 84 LEU A CA 1
ATOM 677 C C . LEU A 1 84 ? -8.778 7.113 3.175 1.00 90.62 84 LEU A C 1
ATOM 679 O O . LEU A 1 84 ? -9.496 6.673 2.274 1.00 90.62 84 LEU A O 1
ATOM 683 N N . PRO A 1 85 ? -8.013 8.202 3.006 1.00 91.69 85 PRO A N 1
ATOM 684 C CA . PRO A 1 85 ? -7.839 8.845 1.712 1.00 91.69 85 PRO A CA 1
ATOM 685 C C . PRO A 1 85 ? -7.360 7.864 0.635 1.00 91.69 85 PRO A C 1
ATOM 687 O O . PRO A 1 85 ? -6.763 6.826 0.934 1.00 91.69 85 PRO A O 1
ATOM 690 N N . SER A 1 86 ? -7.587 8.204 -0.633 1.00 91.94 86 SER A N 1
ATOM 691 C CA . SER A 1 86 ? -7.323 7.326 -1.784 1.00 91.94 86 SER A CA 1
ATOM 692 C C . SER A 1 86 ? -5.904 6.739 -1.826 1.00 91.94 86 SER A C 1
ATOM 694 O O . SER A 1 86 ? -5.711 5.568 -2.147 1.00 91.94 86 SER A O 1
ATOM 696 N N . GLU A 1 87 ? -4.909 7.528 -1.440 1.00 92.94 87 GLU A N 1
ATOM 697 C CA . GLU A 1 87 ? -3.501 7.166 -1.363 1.00 92.94 87 GLU A CA 1
ATOM 698 C C . GLU A 1 87 ? -3.213 6.167 -0.235 1.00 92.94 87 GLU A C 1
ATOM 700 O O . GLU A 1 87 ? -2.384 5.273 -0.401 1.00 92.94 87 GLU A O 1
ATOM 705 N N . VAL A 1 88 ? -3.937 6.265 0.884 1.00 95.12 88 VAL A N 1
ATOM 706 C CA . VAL A 1 88 ? -3.849 5.317 2.002 1.00 95.12 88 VAL A CA 1
ATOM 707 C C . VAL A 1 88 ? -4.532 4.013 1.617 1.00 95.12 88 VAL A C 1
ATOM 709 O O . VAL A 1 88 ? -3.980 2.944 1.862 1.00 95.12 88 VAL A O 1
ATOM 712 N N . GLN A 1 89 ? -5.690 4.084 0.950 1.00 95.25 89 GLN A N 1
ATOM 713 C CA . GLN A 1 89 ? -6.352 2.895 0.412 1.00 95.25 89 GLN A CA 1
ATOM 714 C C . GLN A 1 89 ? -5.421 2.162 -0.558 1.00 95.25 89 GLN A C 1
ATOM 716 O O . GLN A 1 89 ? -5.243 0.952 -0.427 1.00 95.25 89 GLN A O 1
ATOM 721 N N . TYR A 1 90 ? -4.799 2.876 -1.501 1.00 95.69 90 TYR A N 1
ATOM 722 C CA . TYR A 1 90 ? -3.805 2.312 -2.418 1.00 95.69 90 TYR A CA 1
ATOM 723 C C . TYR A 1 90 ? -2.649 1.658 -1.654 1.00 95.69 90 TYR A C 1
ATOM 725 O O . TYR A 1 90 ? -2.342 0.486 -1.853 1.00 95.69 90 TYR A O 1
ATOM 733 N N . ALA A 1 91 ? -2.043 2.379 -0.707 1.00 96.75 91 ALA A N 1
ATOM 734 C CA . ALA A 1 91 ? -0.924 1.850 0.059 1.00 96.75 91 ALA A CA 1
ATOM 735 C C . ALA A 1 91 ? -1.303 0.588 0.850 1.00 96.75 91 ALA A C 1
ATOM 737 O O . ALA A 1 91 ? -0.529 -0.365 0.847 1.00 96.75 91 ALA A O 1
ATOM 738 N N . CYS A 1 92 ? -2.491 0.539 1.467 1.00 95.50 92 CYS A N 1
ATOM 739 C CA . CYS A 1 92 ? -3.004 -0.646 2.164 1.00 95.50 92 CYS A CA 1
ATOM 740 C C . CYS A 1 92 ? -3.134 -1.865 1.241 1.00 95.50 92 CYS A C 1
ATOM 742 O O . CYS A 1 92 ? -2.906 -2.986 1.693 1.00 95.50 92 CYS A O 1
ATOM 744 N N . GLN A 1 93 ? -3.500 -1.649 -0.023 1.00 95.56 93 GLN A N 1
ATOM 745 C CA . GLN A 1 93 ? -3.769 -2.699 -1.006 1.00 95.56 93 GLN A CA 1
ATOM 746 C C . GLN A 1 93 ? -2.495 -3.205 -1.695 1.00 95.56 93 GLN A C 1
ATOM 748 O O . GLN A 1 93 ? -2.343 -4.407 -1.902 1.00 95.56 93 GLN A O 1
ATOM 753 N N . ASP A 1 94 ? -1.575 -2.303 -2.039 1.00 96.06 94 ASP A N 1
ATOM 754 C CA . ASP A 1 94 ? -0.551 -2.581 -3.049 1.00 96.06 94 ASP A CA 1
ATOM 755 C C . ASP A 1 94 ? 0.877 -2.697 -2.492 1.00 96.06 94 ASP A C 1
ATOM 757 O O . ASP A 1 94 ? 1.794 -3.088 -3.221 1.00 96.06 94 ASP A O 1
ATOM 761 N N . TRP A 1 95 ? 1.120 -2.402 -1.207 1.00 96.31 95 TRP A N 1
ATOM 762 C CA . 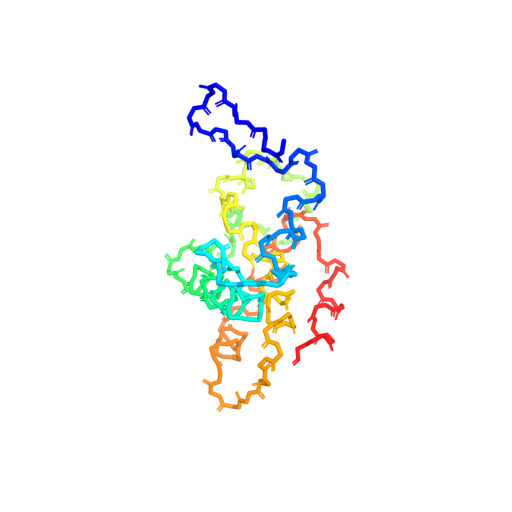TRP A 1 95 ? 2.486 -2.427 -0.665 1.00 96.31 95 TRP A CA 1
ATOM 763 C C . TRP A 1 95 ? 3.148 -3.814 -0.762 1.00 96.31 95 TRP A C 1
ATOM 765 O O . TRP A 1 95 ? 4.325 -3.897 -1.121 1.00 96.31 95 TRP A O 1
ATOM 775 N N . VAL A 1 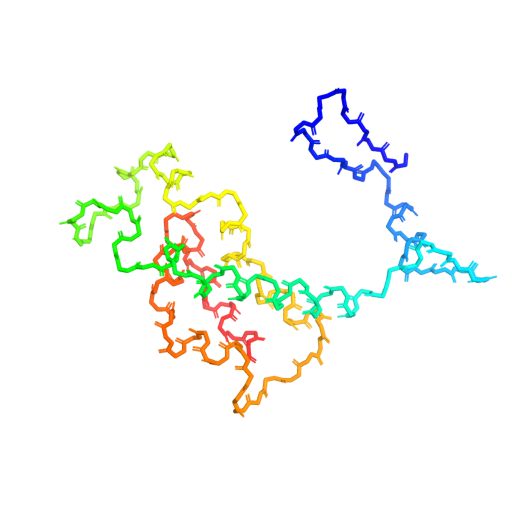96 ? 2.400 -4.899 -0.519 1.00 95.00 96 VAL A N 1
ATOM 776 C CA . VAL A 1 96 ? 2.887 -6.289 -0.642 1.00 95.00 96 VAL A CA 1
ATOM 777 C C . VAL A 1 96 ? 3.152 -6.652 -2.102 1.00 95.00 96 VAL A C 1
ATOM 779 O O . VAL A 1 96 ? 4.218 -7.176 -2.427 1.00 95.00 96 VAL A O 1
ATOM 782 N N . TYR A 1 97 ? 2.241 -6.285 -3.009 1.00 95.50 97 TYR A N 1
ATOM 783 C CA . TYR A 1 97 ? 2.438 -6.450 -4.451 1.00 95.50 97 TYR A CA 1
ATOM 784 C C . TYR A 1 97 ? 3.732 -5.765 -4.916 1.00 95.50 97 TYR A C 1
ATOM 786 O O . TYR A 1 97 ? 4.545 -6.338 -5.654 1.00 95.50 97 TYR A O 1
ATOM 794 N N . HIS A 1 98 ? 3.979 -4.546 -4.432 1.00 96.06 98 HIS A N 1
ATOM 795 C CA . HIS A 1 98 ? 5.208 -3.828 -4.725 1.00 96.06 98 HIS A CA 1
ATOM 796 C C . HIS A 1 98 ? 6.447 -4.481 -4.112 1.00 96.06 98 HIS A C 1
ATOM 798 O O . HIS A 1 98 ? 7.479 -4.570 -4.780 1.00 96.06 98 HIS A O 1
ATOM 804 N N . MET A 1 99 ? 6.349 -5.002 -2.891 1.00 93.50 99 MET A N 1
ATOM 805 C CA . MET A 1 99 ? 7.427 -5.769 -2.267 1.00 93.50 99 MET A CA 1
ATOM 806 C C . MET A 1 99 ? 7.799 -6.992 -3.106 1.00 93.50 99 MET A C 1
ATOM 808 O O . MET A 1 99 ? 8.970 -7.150 -3.463 1.00 93.50 99 MET A O 1
ATOM 812 N N . ARG A 1 100 ? 6.818 -7.793 -3.525 1.00 92.81 100 ARG A N 1
ATOM 813 C CA . ARG A 1 100 ? 7.043 -8.963 -4.379 1.00 92.81 100 ARG A CA 1
ATOM 814 C C . ARG A 1 100 ? 7.693 -8.588 -5.712 1.00 92.81 100 ARG A C 1
ATOM 816 O O . ARG A 1 100 ? 8.703 -9.180 -6.099 1.00 92.81 100 ARG A O 1
ATOM 823 N N . GLY A 1 101 ? 7.174 -7.563 -6.391 1.00 93.19 101 GLY A N 1
ATOM 824 C CA . GLY A 1 101 ? 7.731 -7.073 -7.660 1.00 93.19 101 GLY A CA 1
ATOM 825 C C . GLY A 1 101 ? 9.173 -6.561 -7.544 1.00 93.19 101 GLY A C 1
ATOM 826 O O . GLY A 1 101 ? 9.960 -6.676 -8.486 1.00 93.19 101 GLY A O 1
ATOM 827 N N . SER A 1 1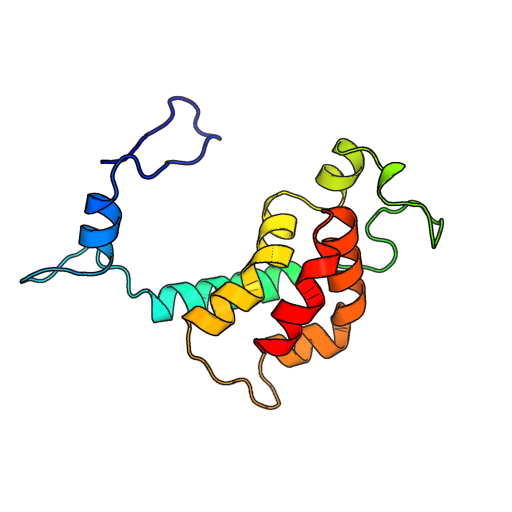02 ? 9.567 -6.071 -6.364 1.00 93.06 102 SER A N 1
ATOM 828 C CA . SER A 1 102 ? 10.932 -5.603 -6.103 1.00 93.06 102 SER A CA 1
ATOM 829 C C . SER A 1 102 ? 11.959 -6.736 -5.996 1.00 93.06 102 SER A C 1
ATOM 831 O O . SER A 1 102 ? 13.170 -6.497 -6.087 1.00 93.06 102 SER A O 1
ATOM 833 N N . LYS A 1 103 ? 11.506 -7.982 -5.788 1.00 89.88 103 LYS A N 1
ATOM 834 C CA . LYS A 1 103 ? 12.360 -9.152 -5.518 1.00 89.88 103 LYS A CA 1
ATOM 835 C C . LYS A 1 103 ? 13.358 -8.904 -4.374 1.00 89.88 103 LYS A C 1
ATOM 837 O O . LYS A 1 103 ? 14.467 -9.446 -4.387 1.00 89.88 103 LYS A O 1
ATOM 842 N N . VAL A 1 104 ? 13.031 -8.004 -3.447 1.00 85.50 104 VAL A N 1
ATOM 843 C CA . VAL A 1 104 ? 13.800 -7.775 -2.221 1.00 85.50 104 VAL A CA 1
ATOM 844 C C . VAL A 1 104 ? 13.386 -8.847 -1.226 1.00 85.50 104 VAL A C 1
ATOM 846 O O . VAL A 1 104 ? 12.199 -9.067 -1.016 1.00 85.50 104 VAL A O 1
ATOM 849 N N . ARG A 1 105 ? 14.366 -9.528 -0.628 1.00 79.44 105 ARG A N 1
ATOM 850 C CA . ARG A 1 105 ? 14.099 -10.482 0.450 1.00 79.44 105 ARG A CA 1
ATOM 851 C C . ARG A 1 105 ? 13.853 -9.719 1.742 1.00 79.44 105 ARG A C 1
ATOM 853 O O . ARG A 1 105 ? 14.624 -8.810 2.061 1.00 79.44 105 ARG A O 1
ATOM 860 N N . LEU A 1 106 ? 12.815 -10.104 2.475 1.00 77.12 106 LEU A N 1
ATOM 861 C CA . LEU A 1 106 ? 12.645 -9.658 3.848 1.00 77.12 106 LEU A CA 1
ATOM 862 C C . LEU A 1 106 ? 13.783 -10.217 4.706 1.00 77.12 106 LEU A C 1
ATOM 864 O O . LEU A 1 106 ? 14.243 -11.341 4.513 1.00 77.12 106 LEU A O 1
ATOM 868 N N . PHE A 1 107 ? 14.261 -9.393 5.625 1.00 76.00 107 PHE A N 1
ATOM 869 C CA . PHE A 1 107 ? 15.216 -9.776 6.654 1.00 76.00 107 PHE A CA 1
ATOM 870 C C . PHE A 1 107 ? 14.872 -9.023 7.937 1.00 76.00 107 PHE A C 1
ATOM 872 O O . PHE A 1 107 ? 14.188 -7.993 7.892 1.00 76.00 107 PHE A O 1
ATOM 879 N N . ASP A 1 108 ? 15.360 -9.524 9.066 1.00 61.75 108 ASP A N 1
ATOM 880 C CA . ASP A 1 108 ? 15.142 -8.910 10.372 1.00 61.75 108 ASP A CA 1
ATOM 881 C C . ASP A 1 108 ? 15.745 -7.497 10.383 1.00 61.75 108 ASP A C 1
ATOM 883 O O . ASP A 1 108 ? 16.952 -7.308 10.239 1.00 61.75 108 ASP A O 1
ATOM 887 N N . GLY A 1 109 ? 14.882 -6.482 10.480 1.00 70.31 109 GLY A N 1
ATOM 888 C CA . GLY A 1 109 ? 15.251 -5.067 10.338 1.00 70.31 109 GLY A CA 1
ATOM 889 C C . GLY A 1 109 ? 14.759 -4.401 9.050 1.00 70.31 109 GLY A C 1
ATOM 890 O O . GLY A 1 109 ? 14.927 -3.194 8.884 1.00 70.31 109 GLY A O 1
ATOM 891 N N . HIS A 1 110 ? 14.105 -5.139 8.150 1.00 85.25 110 HIS A N 1
ATOM 892 C CA . HIS A 1 110 ? 13.424 -4.541 7.009 1.00 85.25 110 HIS A CA 1
ATOM 893 C C . HIS A 1 110 ? 12.217 -3.701 7.469 1.00 85.25 110 HIS A C 1
ATOM 895 O O . HIS A 1 110 ? 11.452 -4.110 8.343 1.00 85.25 110 HIS A O 1
ATOM 901 N N . GLN A 1 111 ? 11.995 -2.551 6.824 1.00 88.75 111 GLN A N 1
ATOM 902 C CA . GLN A 1 111 ? 10.884 -1.627 7.119 1.00 88.75 111 GLN A CA 1
ATOM 903 C C . GLN A 1 111 ? 9.500 -2.299 7.137 1.00 88.75 111 GLN A C 1
ATOM 905 O O . GLN A 1 111 ? 8.640 -1.913 7.917 1.00 88.75 111 GLN A O 1
ATOM 910 N N . ALA A 1 112 ? 9.287 -3.332 6.315 1.00 91.19 112 ALA A N 1
ATOM 911 C CA . ALA A 1 112 ? 8.031 -4.085 6.286 1.00 91.19 112 ALA A CA 1
ATOM 912 C C . ALA A 1 112 ? 7.798 -4.867 7.587 1.00 91.19 112 ALA A C 1
ATOM 914 O O . ALA A 1 112 ? 6.683 -4.911 8.092 1.00 91.19 112 ALA A O 1
ATOM 915 N N . PHE A 1 113 ? 8.856 -5.444 8.160 1.00 90.44 113 PHE A N 1
ATOM 916 C CA . PHE A 1 113 ? 8.759 -6.162 9.426 1.00 90.44 113 PHE A CA 1
ATOM 917 C C . PHE A 1 113 ? 8.477 -5.195 10.579 1.00 90.44 113 PHE A C 1
ATOM 919 O O . PHE A 1 113 ? 7.570 -5.428 11.370 1.00 90.44 113 PHE A O 1
ATOM 926 N N . GLN A 1 114 ? 9.184 -4.060 10.618 1.00 90.88 114 GLN A N 1
ATOM 927 C CA . GLN A 1 114 ? 8.935 -2.992 11.594 1.00 90.88 114 GLN A CA 1
ATOM 928 C C . GLN A 1 114 ? 7.504 -2.448 11.493 1.00 90.88 114 GLN A C 1
ATOM 930 O O . GLN A 1 114 ? 6.844 -2.230 12.508 1.00 90.88 114 GLN A O 1
ATOM 935 N N . PHE A 1 115 ? 7.013 -2.268 10.264 1.00 93.50 115 PHE A N 1
ATOM 936 C CA . PHE A 1 115 ? 5.633 -1.887 9.997 1.00 93.50 115 PHE A CA 1
ATOM 937 C C . PHE A 1 115 ? 4.654 -2.911 10.573 1.00 93.50 115 PHE A C 1
ATOM 939 O O . PHE A 1 115 ? 3.792 -2.536 11.359 1.00 93.50 115 PHE A O 1
ATOM 946 N N . LEU A 1 116 ? 4.807 -4.198 10.256 1.00 92.81 116 LEU A N 1
ATOM 947 C CA . LEU A 1 116 ? 3.908 -5.246 10.744 1.00 92.81 116 LEU A CA 1
ATOM 948 C C . LEU A 1 116 ? 3.935 -5.365 12.272 1.00 92.81 116 LEU A C 1
ATOM 950 O O . LEU A 1 116 ? 2.880 -5.446 12.893 1.00 92.81 116 LEU A O 1
ATOM 954 N N . GLN A 1 117 ? 5.110 -5.294 12.899 1.00 91.69 117 GLN A N 1
ATOM 955 C CA . GLN A 1 117 ? 5.224 -5.339 14.360 1.00 91.69 117 GLN A CA 1
ATOM 956 C C . GLN A 1 117 ? 4.393 -4.257 15.060 1.00 91.69 117 GLN A C 1
ATOM 958 O O . GLN A 1 117 ? 3.893 -4.487 16.159 1.00 91.69 117 GLN A O 1
ATOM 963 N N . LYS A 1 118 ? 4.246 -3.085 14.436 1.00 91.81 118 LYS A N 1
ATOM 964 C CA . LYS A 1 118 ? 3.532 -1.945 15.016 1.00 91.81 118 LYS A CA 1
ATOM 965 C C . LYS A 1 118 ? 2.087 -1.813 14.528 1.00 91.81 118 LYS A C 1
ATOM 967 O O . LYS A 1 118 ? 1.221 -1.432 15.307 1.00 91.81 118 LYS A O 1
ATOM 972 N N . HIS A 1 119 ? 1.844 -2.093 13.252 1.00 94.56 119 HIS A N 1
ATOM 973 C CA . HIS A 1 119 ? 0.635 -1.700 12.529 1.00 94.56 119 HIS A CA 1
ATOM 974 C C . HIS A 1 119 ? -0.115 -2.864 11.874 1.00 94.56 119 HIS A C 1
ATOM 976 O O . HIS A 1 119 ? -1.050 -2.623 11.116 1.00 94.56 119 HIS A O 1
ATOM 982 N N . PHE A 1 120 ? 0.235 -4.125 12.160 1.00 94.06 120 PHE A N 1
ATOM 983 C CA . PHE A 1 120 ? -0.437 -5.278 11.548 1.00 94.06 120 PHE A CA 1
ATOM 984 C C . PHE A 1 120 ? -1.961 -5.249 11.724 1.00 94.06 120 PHE A C 1
ATOM 986 O O . PHE A 1 120 ? -2.694 -5.373 10.746 1.00 94.06 120 PHE A O 1
ATOM 993 N N . LEU A 1 121 ? -2.452 -5.026 12.946 1.00 92.69 121 LEU A N 1
ATOM 994 C CA . LEU A 1 121 ? -3.895 -4.986 13.205 1.00 92.69 121 LEU A CA 1
ATOM 995 C C . LEU A 1 121 ? -4.566 -3.757 12.579 1.00 92.69 121 LEU A C 1
ATOM 997 O O . LEU A 1 121 ? -5.654 -3.889 12.024 1.00 92.69 121 LEU A O 1
ATOM 1001 N N . HIS A 1 122 ? -3.904 -2.595 12.592 1.00 93.19 122 HIS A N 1
ATOM 1002 C CA . HIS A 1 122 ? -4.410 -1.386 11.928 1.00 93.19 122 HIS A CA 1
ATOM 1003 C C . HIS A 1 122 ? -4.516 -1.581 10.415 1.00 93.19 122 HIS A C 1
ATOM 1005 O O . HIS A 1 122 ? -5.468 -1.131 9.787 1.00 93.19 122 HIS A O 1
ATOM 1011 N N . TRP A 1 123 ? -3.557 -2.289 9.817 1.00 95.31 123 TRP A N 1
ATOM 1012 C CA . TRP A 1 123 ? -3.591 -2.628 8.400 1.00 95.31 123 TRP A CA 1
ATOM 1013 C C . TRP A 1 123 ? -4.747 -3.579 8.070 1.00 95.31 123 TRP A C 1
ATOM 1015 O O . TRP A 1 123 ? -5.470 -3.333 7.104 1.00 95.31 123 TRP A O 1
ATOM 1025 N N . LEU A 1 124 ? -4.988 -4.609 8.890 1.00 93.38 124 LEU A N 1
ATOM 1026 C CA . LEU A 1 124 ? -6.154 -5.486 8.730 1.00 93.38 124 LEU A CA 1
ATOM 1027 C C . LEU A 1 124 ? -7.476 -4.721 8.890 1.00 93.38 124 LEU A C 1
ATOM 1029 O O . LEU A 1 124 ? -8.413 -4.946 8.125 1.00 93.38 124 LEU A O 1
ATOM 1033 N N . GLU A 1 125 ? -7.559 -3.789 9.839 1.00 91.25 125 GLU A N 1
ATOM 1034 C CA . GLU A 1 125 ? -8.716 -2.900 9.975 1.00 91.25 125 GLU A CA 1
ATOM 1035 C C . GLU A 1 125 ? -8.916 -2.062 8.704 1.00 91.25 125 GLU A C 1
ATOM 1037 O O . GLU A 1 125 ? -10.016 -2.040 8.150 1.00 91.25 125 GLU A O 1
ATOM 1042 N N . GLY A 1 126 ? -7.846 -1.458 8.178 1.00 92.38 126 GLY A N 1
ATOM 1043 C CA . GLY A 1 126 ? -7.873 -0.713 6.921 1.00 92.38 126 GLY A CA 1
ATOM 1044 C C . GLY A 1 126 ? -8.369 -1.555 5.741 1.00 92.38 126 GLY A C 1
ATOM 1045 O O . GLY A 1 126 ? -9.270 -1.128 5.017 1.00 92.38 126 GLY A O 1
ATOM 1046 N N . LEU A 1 127 ? -7.854 -2.781 5.588 1.00 93.56 127 LEU A N 1
ATOM 1047 C CA . LEU A 1 127 ? -8.314 -3.743 4.577 1.00 93.56 127 LEU A CA 1
ATOM 1048 C C . LEU A 1 127 ? -9.788 -4.128 4.765 1.00 93.56 127 LEU A C 1
ATOM 1050 O O . LEU A 1 127 ? -10.520 -4.285 3.788 1.00 93.56 127 LEU A O 1
ATOM 1054 N N . SER A 1 128 ? -10.246 -4.269 6.008 1.00 91.19 128 SER A N 1
ATOM 1055 C CA . SER A 1 128 ? -11.649 -4.545 6.325 1.00 91.19 128 SER A CA 1
ATOM 1056 C C . SER A 1 128 ? -12.563 -3.395 5.914 1.00 91.19 128 SER A C 1
ATOM 1058 O O . SER A 1 128 ? -13.587 -3.633 5.269 1.00 91.19 128 SER A O 1
ATOM 1060 N N . LEU A 1 129 ? -12.172 -2.150 6.199 1.00 90.19 129 LEU A N 1
ATOM 1061 C CA . LEU A 1 129 ? -12.943 -0.954 5.851 1.00 90.19 129 LEU A CA 1
ATOM 1062 C C . LEU A 1 129 ? -13.143 -0.820 4.337 1.00 90.19 129 LEU A C 1
ATOM 1064 O O . LEU A 1 129 ? -14.269 -0.596 3.885 1.00 90.19 129 LEU A O 1
ATOM 1068 N N . ILE A 1 130 ? -12.090 -1.062 3.552 1.00 91.75 130 ILE A N 1
ATOM 1069 C CA . ILE A 1 130 ? -12.162 -1.054 2.081 1.00 91.75 130 ILE A CA 1
ATOM 1070 C C . ILE A 1 130 ? -12.741 -2.353 1.488 1.00 91.75 130 ILE A C 1
ATOM 1072 O O . ILE A 1 130 ? -12.856 -2.481 0.273 1.00 91.75 130 ILE A O 1
ATOM 1076 N N . GLY A 1 131 ? -13.128 -3.325 2.323 1.00 90.88 131 GLY A N 1
ATOM 1077 C CA . GLY A 1 131 ? -13.787 -4.560 1.893 1.00 90.88 131 GLY A CA 1
ATOM 1078 C C . GLY A 1 131 ? -12.868 -5.623 1.280 1.00 90.88 131 GLY A C 1
ATOM 1079 O O . GLY A 1 131 ? -13.368 -6.515 0.601 1.00 90.88 131 GLY A O 1
ATOM 1080 N N . ARG A 1 132 ? -11.555 -5.558 1.528 1.00 92.81 132 ARG A N 1
ATOM 1081 C CA . ARG A 1 132 ? -10.527 -6.470 0.985 1.00 92.81 132 ARG A CA 1
ATOM 1082 C C . ARG A 1 132 ? -9.852 -7.355 2.042 1.00 92.81 132 ARG A C 1
ATOM 1084 O O . ARG A 1 132 ? -8.814 -7.951 1.784 1.00 92.81 132 ARG A O 1
ATOM 1091 N N . ILE A 1 133 ? -10.441 -7.494 3.234 1.00 92.38 133 ILE A N 1
ATOM 1092 C CA . ILE A 1 133 ? -9.866 -8.305 4.326 1.00 92.38 133 ILE A CA 1
ATOM 1093 C C . ILE A 1 133 ? -9.610 -9.768 3.942 1.00 92.38 133 ILE A C 1
ATOM 1095 O O . ILE A 1 133 ? -8.631 -10.347 4.388 1.00 92.38 133 ILE A O 1
ATOM 1099 N N . SER A 1 134 ? -10.435 -10.371 3.082 1.00 93.00 134 SER A N 1
ATOM 1100 C CA . SER A 1 134 ? -10.238 -11.762 2.643 1.00 93.00 134 SER A CA 1
ATOM 1101 C C . SER A 1 134 ? -8.923 -11.980 1.895 1.00 93.00 134 SER A C 1
ATOM 1103 O O . SER A 1 134 ? -8.426 -13.100 1.838 1.00 93.00 134 SER A O 1
ATOM 1105 N N . GLU A 1 135 ? -8.361 -10.921 1.318 1.00 92.88 135 GLU A N 1
ATOM 1106 C CA . GLU A 1 135 ? -7.108 -10.986 0.573 1.00 92.88 135 GLU A CA 1
ATOM 1107 C C . GLU A 1 135 ? -5.887 -10.974 1.492 1.00 92.88 135 GLU A C 1
ATOM 1109 O O . GLU A 1 135 ? -4.815 -11.404 1.075 1.00 92.88 135 GLU A O 1
ATOM 1114 N N . SER A 1 136 ? -6.039 -10.551 2.755 1.00 92.75 136 SER A N 1
ATOM 1115 C CA . SER A 1 136 ? -4.917 -10.419 3.688 1.00 92.75 136 SER A CA 1
ATOM 1116 C C . SER A 1 136 ? -4.160 -11.729 3.883 1.00 92.75 136 SER A C 1
ATOM 1118 O O . SER A 1 136 ? -2.956 -11.697 4.089 1.00 92.75 136 SER A O 1
ATOM 1120 N N . ILE A 1 137 ? -4.845 -12.874 3.797 1.00 91.94 137 ILE A N 1
ATOM 1121 C CA . ILE A 1 137 ? -4.229 -14.202 3.921 1.00 91.94 137 ILE A CA 1
ATOM 1122 C C . ILE A 1 137 ? -3.200 -14.408 2.806 1.00 91.94 137 ILE A C 1
ATOM 1124 O O . ILE A 1 137 ? -2.036 -14.663 3.092 1.00 91.94 137 ILE A O 1
ATOM 1128 N N . GLY A 1 138 ? -3.600 -14.195 1.549 1.00 92.62 138 GLY A N 1
ATOM 1129 C CA . GLY A 1 138 ? -2.689 -14.317 0.410 1.00 92.62 138 GLY A CA 1
ATOM 1130 C C . GLY A 1 138 ? -1.563 -13.283 0.451 1.00 92.62 138 GLY A C 1
ATOM 1131 O O . GLY A 1 138 ? -0.434 -13.593 0.098 1.00 92.62 138 GLY A O 1
ATOM 1132 N N . LEU A 1 139 ? -1.843 -12.071 0.940 1.00 91.44 139 LEU A N 1
ATOM 1133 C CA . LEU A 1 139 ? -0.811 -11.048 1.116 1.00 91.44 139 LEU A CA 1
ATOM 1134 C C . LEU A 1 139 ? 0.219 -11.438 2.187 1.00 91.44 139 LEU A C 1
ATOM 1136 O O . LEU A 1 139 ? 1.397 -11.152 2.017 1.00 91.44 139 LEU A O 1
ATOM 1140 N N . ILE A 1 140 ? -0.201 -12.089 3.275 1.00 90.44 140 ILE A N 1
ATOM 1141 C CA . ILE A 1 140 ? 0.709 -12.581 4.318 1.00 90.44 140 ILE A CA 1
ATOM 1142 C C . ILE A 1 140 ? 1.563 -13.737 3.791 1.00 90.44 140 ILE A C 1
ATOM 1144 O O . ILE A 1 140 ? 2.756 -13.768 4.071 1.00 90.44 140 ILE A O 1
ATOM 1148 N N . ASP A 1 141 ? 0.986 -14.636 2.991 1.00 89.69 141 ASP A N 1
ATOM 1149 C CA . ASP A 1 141 ? 1.717 -15.753 2.377 1.00 89.69 141 ASP A CA 1
ATOM 1150 C C . ASP A 1 141 ? 2.784 -15.290 1.361 1.00 89.69 141 ASP A C 1
ATOM 1152 O O . ASP A 1 141 ? 3.727 -16.025 1.066 1.00 89.69 141 ASP A O 1
ATOM 1156 N N . GLU A 1 142 ? 2.641 -14.082 0.802 1.00 86.69 142 GLU A N 1
ATOM 1157 C CA . GLU A 1 142 ? 3.574 -13.499 -0.173 1.00 86.69 142 GLU A CA 1
ATOM 1158 C C . GLU A 1 142 ? 4.768 -12.743 0.446 1.00 86.69 142 GLU A C 1
ATOM 1160 O O . GLU A 1 142 ? 5.661 -12.321 -0.302 1.00 86.69 142 GLU A O 1
ATOM 1165 N N . LEU A 1 143 ? 4.795 -12.553 1.771 1.00 83.25 143 LEU A N 1
ATOM 1166 C CA . LEU A 1 143 ? 5.842 -11.820 2.502 1.00 83.25 143 LEU A CA 1
ATOM 1167 C C . LEU A 1 143 ? 6.979 -12.737 2.967 1.00 83.25 143 LEU A C 1
ATOM 1169 O O . LEU A 1 143 ? 8.147 -12.393 2.658 1.00 83.25 143 LEU A O 1
#

Foldseek 3Di:
DWDDDPDPPDDIGDPDCVVVCVQDPPDPDDDPNHDPQLVVLVVLLVVLLVVCPPPQLQDPPLLVPPDPPDALVPDDVVSLCVSHPPSNLCSLPCSLVSVLSNVDDDDDPDSVVVSCVVRVVSSLVNCRNVPNNVCVVVSVVSD

Sequence (143 aa):
VLDVPSERSSPIRLFHQSFRDYLINPKGGVNEFFVNERDTHKMLAGRCLRLLSESGHLKDDISELRQPGKSRRQIDQCTIDRCLPSEVQYACQDWVYHMRGSKVRLFDGHQAFQFLQKHFLHWLEGLSLIGRISESIGLIDEL